Protein AF-U9VXR3-F1 (afdb_monomer)

Radius of gyration: 15.43 Å; Cα contacts (8 Å, |Δi|>4): 184; chains: 1; bounding box: 30×32×48 Å

Secondary structure (DSSP, 8-state):
-PPPHHHHHHHHHHHHHHT-SEEE-TTS--SS--THHHH-TT--EEESEEEPB-TTSSB-EE--EETTEEP-EE-EEE-------GGGGG-TT--EEE---

Sequence (101 aa):
MAMTKDELLALLEQAAAEGWTELDLSGQGLTELPEEIGKLTQLERLMLGKGKKDEYGNQAWDNTAVNGKWKWGPLTIGNKLTELPDWLTNLSNLRHLGIRI

pLDDT: mean 80.97, std 6.05, range [49.5, 89.81]

Nearest PDB structures (foldseek):
  7sd1-assembly2_B  TM=9.604E-01  e=7.991E-03  Homo sapiens
  7txh-assembly2_E  TM=5.713E-01  e=6.150E-03  Homo sapiens
  5a01-assembly3_C  TM=4.152E-01  e=6.357E+00  Drosophila melanogaster
  3pay-assembly1_B  TM=2.062E-01  e=5.954E+00  Bacteroides ovatus ATCC 8483

Solvent-accessible surface area (backbone atoms only — not comparable to full-atom values): 5771 Å² total; per-residue (Å²): 126,65,59,49,73,67,60,52,49,53,52,46,53,48,36,55,76,70,64,43,38,66,46,83,50,48,45,29,50,36,58,72,82,65,70,67,63,42,68,40,47,68,24,28,33,42,29,36,20,44,73,37,56,42,100,83,70,44,81,25,66,37,72,55,69,57,94,88,41,74,43,77,47,75,33,64,35,34,26,56,36,83,70,81,66,76,54,62,77,62,27,82,48,52,77,41,78,37,77,42,109

Foldseek 3Di:
DAADPVNLVVVLVVCQVVLPQEDAQFQNQDQDDDCSNLVSLSHAEYAQKDFDADPVRHFDWQQDQDPNDGDTDGHMGHHNYPDDDPSVVSSPNHNYYHHDD

Mean predicted aligned error: 7.38 Å

Structure (mmCIF, N/CA/C/O backbone):
data_AF-U9VXR3-F1
#
_entry.id   A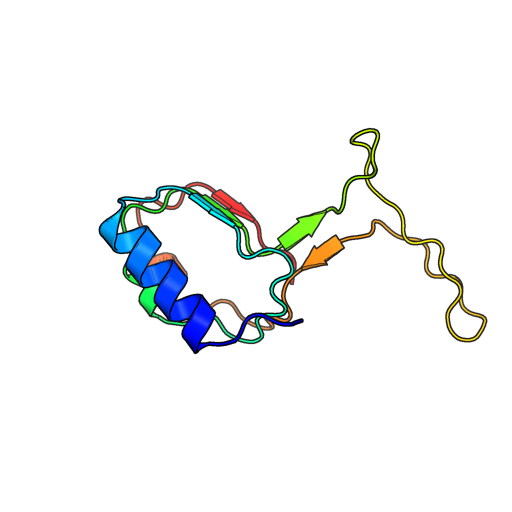F-U9VXR3-F1
#
loop_
_atom_site.group_PDB
_atom_site.id
_atom_site.type_symbol
_atom_site.label_atom_id
_atom_site.label_alt_id
_atom_site.label_comp_id
_atom_site.label_asym_id
_atom_site.label_entity_id
_atom_site.label_seq_id
_atom_site.pdbx_PDB_ins_code
_atom_site.Cartn_x
_atom_site.Cartn_y
_atom_site.Cartn_z
_atom_site.occupancy
_atom_site.B_iso_or_equiv
_atom_site.auth_seq_id
_atom_site.auth_comp_id
_atom_site.auth_asym_id
_atom_site.auth_atom_id
_atom_site.pdbx_PDB_model_num
ATOM 1 N N . MET A 1 1 ? 16.022 0.815 -4.161 1.00 49.50 1 MET A N 1
ATOM 2 C CA . MET A 1 1 ? 16.098 -0.440 -3.386 1.00 49.50 1 MET A CA 1
ATOM 3 C C . MET A 1 1 ? 14.668 -0.851 -3.095 1.00 49.50 1 MET A C 1
ATOM 5 O O . MET A 1 1 ? 13.864 0.043 -2.871 1.00 49.50 1 MET A O 1
ATOM 9 N N . ALA A 1 2 ? 14.324 -2.130 -3.240 1.00 65.12 2 ALA A N 1
ATOM 10 C CA . ALA A 1 2 ? 12.997 -2.604 -2.847 1.00 65.12 2 ALA A CA 1
ATOM 11 C C . ALA A 1 2 ? 12.946 -2.664 -1.316 1.00 65.12 2 ALA A C 1
ATOM 13 O O . ALA A 1 2 ? 13.945 -3.047 -0.708 1.00 65.12 2 ALA A O 1
ATOM 14 N N . MET A 1 3 ? 11.825 -2.261 -0.727 1.00 77.38 3 MET A N 1
ATOM 15 C CA . MET A 1 3 ? 11.595 -2.387 0.709 1.00 77.38 3 MET A CA 1
ATOM 16 C C . MET A 1 3 ? 11.557 -3.872 1.062 1.00 77.38 3 MET A C 1
ATOM 18 O O . MET A 1 3 ? 10.918 -4.666 0.365 1.00 77.38 3 MET A O 1
ATOM 22 N N . THR A 1 4 ? 12.267 -4.256 2.115 1.00 83.62 4 THR A N 1
ATOM 23 C CA . THR A 1 4 ? 12.238 -5.636 2.606 1.00 83.62 4 THR A CA 1
ATOM 24 C C . THR A 1 4 ? 10.967 -5.908 3.412 1.00 83.62 4 THR A C 1
ATOM 26 O O . THR A 1 4 ? 10.293 -4.987 3.878 1.00 83.62 4 THR A O 1
ATOM 29 N N . LYS A 1 5 ? 10.622 -7.190 3.582 1.00 81.19 5 LYS A N 1
ATOM 30 C CA . LYS A 1 5 ? 9.456 -7.606 4.376 1.00 81.19 5 LYS A CA 1
ATOM 31 C C . LYS A 1 5 ? 9.568 -7.145 5.832 1.00 81.19 5 LYS A C 1
ATOM 33 O O . LYS A 1 5 ? 8.579 -6.680 6.384 1.00 81.19 5 LYS A O 1
ATOM 38 N N . ASP A 1 6 ? 10.763 -7.218 6.413 1.00 83.81 6 ASP A N 1
ATOM 39 C CA . ASP A 1 6 ? 11.041 -6.747 7.773 1.00 83.81 6 ASP A CA 1
ATOM 40 C C . ASP A 1 6 ? 10.872 -5.231 7.917 1.00 83.81 6 ASP A C 1
ATOM 42 O O . ASP A 1 6 ? 10.241 -4.770 8.864 1.00 83.81 6 ASP A O 1
ATOM 46 N N . GLU A 1 7 ? 11.369 -4.440 6.960 1.00 87.19 7 GLU A N 1
ATOM 47 C CA . GLU A 1 7 ? 11.151 -2.987 6.972 1.00 87.19 7 GLU A CA 1
ATOM 48 C C . GLU A 1 7 ? 9.667 -2.643 6.853 1.00 87.19 7 GLU A C 1
ATOM 50 O O . GLU A 1 7 ? 9.185 -1.726 7.518 1.00 87.19 7 GLU A O 1
ATOM 55 N N . LEU A 1 8 ? 8.938 -3.368 5.998 1.00 85.44 8 LEU A N 1
ATOM 56 C CA . LEU A 1 8 ? 7.500 -3.192 5.863 1.00 85.44 8 LEU A CA 1
ATOM 57 C C . LEU A 1 8 ? 6.798 -3.510 7.183 1.00 85.44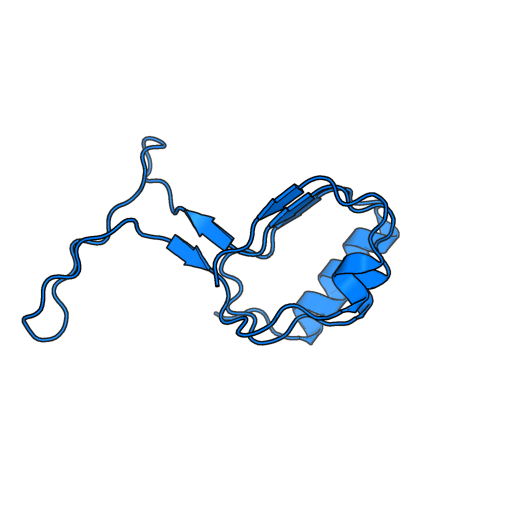 8 LEU A C 1
ATOM 59 O O . LEU A 1 8 ? 5.981 -2.717 7.630 1.00 85.44 8 LEU A O 1
ATOM 63 N N . LEU A 1 9 ? 7.143 -4.624 7.826 1.00 86.25 9 LEU A N 1
ATOM 64 C CA . LEU A 1 9 ? 6.570 -5.020 9.106 1.00 86.25 9 LEU A CA 1
ATOM 65 C C . LEU A 1 9 ? 6.798 -3.954 10.185 1.00 86.25 9 LEU A C 1
ATOM 67 O O . LEU A 1 9 ? 5.843 -3.537 10.833 1.00 86.25 9 LEU A O 1
ATOM 71 N N . ALA A 1 10 ? 8.027 -3.446 10.303 1.00 88.75 10 ALA A N 1
ATOM 72 C CA . ALA A 1 10 ? 8.367 -2.393 11.255 1.00 88.75 10 ALA A CA 1
ATOM 73 C C . ALA A 1 10 ? 7.573 -1.099 10.998 1.00 88.75 10 ALA A C 1
ATOM 75 O O . ALA A 1 10 ? 7.085 -0.469 11.937 1.00 88.75 10 ALA A O 1
ATOM 76 N N . LEU A 1 11 ? 7.384 -0.721 9.727 1.00 88.31 11 LEU A N 1
ATOM 77 C CA . LEU A 1 11 ? 6.547 0.423 9.359 1.00 88.31 11 LEU A CA 1
ATOM 78 C C . LEU A 1 11 ? 5.084 0.206 9.776 1.00 88.31 11 LEU A C 1
ATOM 80 O O . LEU A 1 11 ? 4.427 1.141 10.222 1.00 88.31 11 LEU A O 1
ATOM 84 N N . LEU A 1 12 ? 4.566 -1.017 9.640 1.00 87.25 12 LEU A N 1
ATOM 85 C CA . LEU A 1 12 ? 3.196 -1.354 10.030 1.00 87.25 12 LEU A CA 1
ATOM 86 C C . LEU A 1 12 ? 3.011 -1.361 11.541 1.00 87.25 12 LEU A C 1
ATOM 88 O O . LEU A 1 12 ? 1.994 -0.870 12.021 1.00 87.25 12 LEU A O 1
ATOM 92 N N . GLU A 1 13 ? 3.986 -1.869 12.291 1.00 87.94 13 GLU A N 1
ATOM 93 C CA . GLU A 1 13 ? 3.983 -1.776 13.751 1.00 87.94 13 GLU A CA 1
ATOM 94 C C . GLU A 1 13 ? 4.003 -0.318 14.207 1.00 87.94 13 GLU A C 1
ATOM 96 O O . GLU A 1 13 ? 3.236 0.062 15.091 1.00 87.94 13 GLU A O 1
ATOM 101 N N . GLN A 1 14 ? 4.815 0.520 13.561 1.00 89.00 14 GLN A N 1
ATOM 102 C CA . GLN A 1 14 ? 4.842 1.951 13.833 1.00 89.00 14 GLN A CA 1
ATOM 103 C C . GLN A 1 14 ? 3.501 2.614 13.488 1.00 89.00 14 GLN A C 1
ATOM 105 O O . GLN A 1 14 ? 2.944 3.333 14.312 1.00 89.00 14 GLN A O 1
ATOM 110 N N . ALA A 1 15 ? 2.929 2.316 12.320 1.00 88.44 15 ALA A N 1
ATOM 111 C CA . ALA A 1 15 ? 1.622 2.820 11.906 1.00 88.44 15 ALA A CA 1
ATOM 112 C C . ALA A 1 15 ? 0.498 2.386 12.863 1.00 88.44 15 ALA A C 1
ATOM 114 O O . ALA A 1 15 ? -0.410 3.168 13.155 1.00 88.44 15 ALA A O 1
ATOM 115 N N . ALA A 1 16 ? 0.566 1.156 13.381 1.00 86.12 16 ALA A N 1
ATOM 116 C CA . ALA A 1 16 ? -0.358 0.649 14.388 1.00 86.12 16 ALA A CA 1
ATOM 117 C C . ALA A 1 16 ? -0.204 1.412 15.708 1.00 86.12 16 ALA A C 1
ATOM 119 O O . ALA A 1 16 ? -1.198 1.892 16.251 1.00 86.12 16 ALA A O 1
ATOM 120 N N . ALA A 1 17 ? 1.034 1.553 16.191 1.00 87.56 17 ALA A N 1
ATOM 121 C CA . ALA A 1 17 ? 1.358 2.2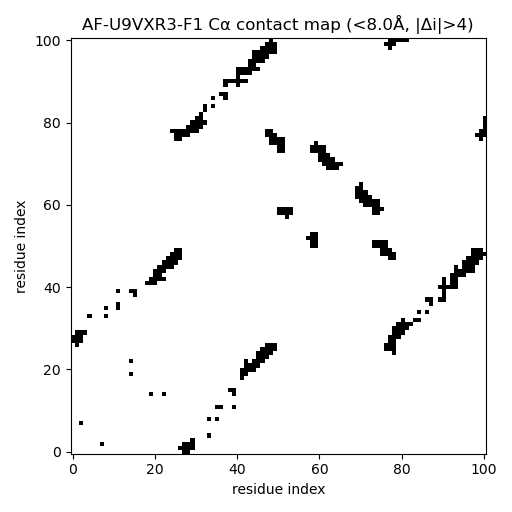11 17.452 1.00 87.56 17 ALA A CA 1
ATOM 122 C C . ALA A 1 17 ? 1.015 3.707 17.443 1.00 87.56 17 ALA A C 1
ATOM 124 O O . ALA A 1 17 ? 0.545 4.242 18.444 1.00 87.56 17 ALA A O 1
ATOM 125 N N . GLU A 1 18 ? 1.228 4.378 16.312 1.00 88.38 18 GLU A N 1
ATOM 126 C CA . GLU A 1 18 ? 0.993 5.813 16.156 1.00 88.38 18 GLU A CA 1
ATOM 127 C C . GLU A 1 18 ? -0.428 6.168 15.704 1.00 88.38 18 GLU A C 1
ATOM 129 O O . GLU A 1 18 ? -0.771 7.348 15.644 1.00 88.38 18 GLU A O 1
ATOM 134 N N . GLY A 1 19 ? -1.283 5.192 15.391 1.00 86.75 19 GLY A N 1
ATOM 135 C CA . GLY A 1 19 ? -2.652 5.520 14.992 1.00 86.75 19 GLY A CA 1
ATOM 136 C C . GLY A 1 19 ? -2.787 5.969 13.531 1.00 86.75 19 GLY A C 1
ATOM 137 O O . GLY A 1 19 ? -3.721 6.704 13.217 1.00 86.75 19 GLY A O 1
ATOM 138 N N . TRP A 1 20 ? -1.857 5.610 12.638 1.00 89.81 20 TRP A N 1
ATOM 139 C CA . TRP A 1 20 ? -1.839 6.154 11.276 1.00 89.81 20 TRP A CA 1
ATOM 140 C C . TRP A 1 20 ? -3.105 5.783 10.500 1.00 89.81 20 TRP A C 1
ATOM 142 O O . TRP A 1 20 ? -3.479 4.615 10.391 1.00 89.81 20 TRP A O 1
ATOM 152 N N . THR A 1 21 ? -3.734 6.796 9.910 1.00 89.56 21 THR A N 1
ATOM 153 C CA . THR A 1 21 ? -4.908 6.649 9.039 1.00 89.56 21 THR A CA 1
ATOM 154 C C . THR A 1 21 ? -4.526 6.592 7.560 1.00 89.56 21 THR A C 1
ATOM 156 O O . THR A 1 21 ? -5.352 6.231 6.721 1.00 89.56 21 THR A O 1
ATOM 159 N N . GLU A 1 22 ? -3.276 6.915 7.224 1.00 89.00 22 GLU A N 1
ATOM 160 C CA . GLU A 1 22 ? -2.743 6.900 5.865 1.00 89.00 22 GLU A CA 1
ATOM 161 C C . GLU A 1 22 ? -1.450 6.099 5.796 1.00 89.00 22 GLU A C 1
ATOM 163 O O . GLU A 1 22 ? -0.536 6.321 6.587 1.00 89.00 22 GLU A O 1
ATOM 168 N N . LEU A 1 23 ? -1.348 5.215 4.806 1.00 87.75 23 LEU A N 1
ATOM 169 C CA . LEU A 1 23 ? -0.133 4.462 4.530 1.00 87.75 23 LEU A CA 1
ATOM 170 C C . LEU A 1 23 ? 0.227 4.560 3.045 1.00 87.75 23 LEU A C 1
ATOM 172 O O . LEU A 1 23 ? -0.537 4.119 2.183 1.00 87.75 23 LEU A O 1
ATOM 176 N N . ASP A 1 24 ? 1.399 5.129 2.749 1.00 87.44 24 ASP A N 1
ATOM 177 C CA . ASP A 1 24 ? 1.978 5.166 1.401 1.00 87.44 24 ASP A CA 1
ATOM 178 C C . ASP A 1 24 ? 3.097 4.124 1.279 1.00 87.44 24 ASP A C 1
ATOM 180 O O . ASP A 1 24 ? 4.185 4.283 1.826 1.00 87.44 24 ASP A O 1
ATOM 184 N N . LEU A 1 25 ? 2.818 3.059 0.533 1.00 84.38 25 LEU A N 1
ATOM 185 C CA . LEU A 1 25 ? 3.756 2.007 0.143 1.00 84.38 25 LEU A CA 1
ATOM 186 C C . LEU A 1 25 ? 4.036 2.032 -1.367 1.00 84.38 25 LEU A C 1
ATOM 188 O O . LEU A 1 25 ? 4.475 1.033 -1.939 1.00 84.38 25 LEU A O 1
ATOM 192 N N . SER A 1 26 ? 3.748 3.133 -2.059 1.00 85.44 26 SER A N 1
ATOM 193 C CA . SER A 1 26 ? 3.945 3.226 -3.504 1.00 85.44 26 SER A CA 1
ATOM 194 C C . SER A 1 26 ? 5.427 3.155 -3.883 1.00 85.44 26 SER A C 1
ATOM 196 O O . SER A 1 26 ? 6.264 3.894 -3.373 1.00 85.44 26 SER A O 1
ATOM 198 N N . GLY A 1 27 ? 5.764 2.270 -4.827 1.00 79.25 27 GLY A N 1
ATOM 199 C CA . GLY A 1 27 ? 7.136 2.167 -5.340 1.00 79.25 27 GLY A CA 1
ATOM 200 C C . GLY A 1 27 ? 8.116 1.419 -4.460 1.00 79.25 27 GLY A C 1
ATOM 201 O O . GLY A 1 27 ? 9.306 1.401 -4.770 1.00 79.25 27 GLY A O 1
ATOM 202 N N . GLN A 1 28 ? 7.619 0.767 -3.415 1.00 82.44 28 GLN A N 1
ATOM 203 C CA . GLN A 1 28 ? 8.426 -0.040 -2.511 1.00 82.44 28 GLN A CA 1
ATOM 204 C C . GLN A 1 28 ? 8.840 -1.381 -3.138 1.00 82.44 28 GLN A C 1
ATOM 206 O O . GLN A 1 28 ? 9.640 -2.116 -2.568 1.00 82.44 28 GLN A O 1
ATOM 211 N N . GLY A 1 29 ? 8.360 -1.690 -4.349 1.00 77.75 29 GLY A N 1
ATOM 212 C CA . GLY A 1 29 ? 8.717 -2.908 -5.073 1.00 77.75 29 GLY A CA 1
ATOM 213 C C . GLY A 1 29 ? 8.152 -4.171 -4.427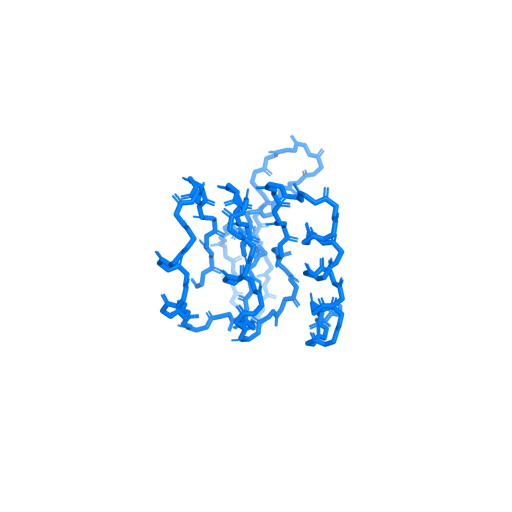 1.00 77.75 29 GLY A C 1
ATOM 214 O O . GLY A 1 29 ? 8.673 -5.253 -4.685 1.00 77.75 29 GLY A O 1
ATOM 215 N N . LEU A 1 30 ? 7.104 -4.022 -3.610 1.00 80.38 30 LEU A N 1
ATOM 216 C CA . LEU A 1 30 ? 6.484 -5.108 -2.858 1.00 80.38 30 LEU A CA 1
ATOM 217 C C . LEU A 1 30 ? 5.903 -6.149 -3.811 1.00 80.38 30 LEU A C 1
ATOM 219 O O . LEU A 1 30 ? 5.161 -5.802 -4.728 1.00 80.38 30 LEU A O 1
ATOM 223 N N . THR A 1 31 ? 6.250 -7.414 -3.603 1.00 81.56 31 THR A N 1
ATOM 224 C CA . THR A 1 31 ? 5.675 -8.559 -4.327 1.00 81.56 31 THR A CA 1
ATOM 225 C C . THR A 1 31 ? 4.472 -9.155 -3.611 1.00 81.56 31 THR A C 1
ATOM 227 O O . THR A 1 31 ? 3.567 -9.647 -4.272 1.00 81.56 31 THR A O 1
ATOM 230 N N . GLU A 1 32 ? 4.434 -9.050 -2.283 1.00 80.88 32 GLU A N 1
ATOM 231 C CA . GLU A 1 32 ? 3.331 -9.499 -1.433 1.00 80.88 32 GLU A CA 1
ATOM 232 C C . GLU A 1 32 ? 3.025 -8.449 -0.357 1.00 80.88 32 GLU A C 1
ATOM 234 O O . GLU A 1 32 ? 3.895 -7.650 0.006 1.00 80.88 32 GLU A O 1
ATOM 239 N N . LEU A 1 33 ? 1.789 -8.450 0.147 1.00 81.12 33 LEU A N 1
ATOM 240 C CA . LEU A 1 33 ? 1.386 -7.646 1.299 1.00 81.12 33 LEU A CA 1
ATOM 241 C C . LEU A 1 33 ? 1.195 -8.557 2.520 1.00 81.12 33 LEU A C 1
ATOM 243 O O . LEU A 1 33 ? 0.432 -9.521 2.429 1.00 81.12 33 LEU A O 1
AT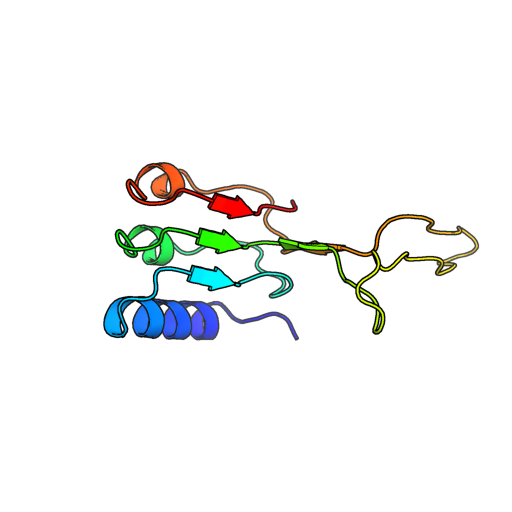OM 247 N N . PRO A 1 34 ? 1.844 -8.264 3.658 1.00 81.50 34 PRO A N 1
ATOM 248 C CA . PRO A 1 34 ? 1.681 -9.035 4.880 1.00 81.50 34 PRO A CA 1
ATOM 249 C C . PRO A 1 34 ? 0.300 -8.800 5.500 1.00 81.50 34 PRO A C 1
ATOM 251 O O . PRO A 1 34 ? -0.275 -7.714 5.390 1.00 81.50 34 PRO A O 1
ATOM 254 N N . GLU A 1 35 ? -0.213 -9.815 6.193 1.00 81.25 35 GLU A N 1
ATOM 255 C CA . GLU A 1 35 ? -1.501 -9.761 6.896 1.00 81.25 35 GLU A CA 1
ATOM 256 C C . GLU A 1 35 ? -1.547 -8.716 8.018 1.00 81.25 35 GLU A C 1
ATOM 258 O O . GLU A 1 35 ? -2.629 -8.271 8.400 1.00 81.25 35 GLU A O 1
ATOM 263 N N . GLU A 1 36 ? -0.392 -8.252 8.505 1.00 82.75 36 GLU A N 1
ATOM 264 C CA . GLU A 1 36 ? -0.296 -7.147 9.458 1.00 82.75 36 GLU A CA 1
ATOM 265 C C . GLU A 1 36 ? -0.969 -5.862 8.980 1.00 82.75 36 GLU A C 1
ATOM 267 O O . GLU A 1 36 ? -1.523 -5.139 9.805 1.00 82.75 36 GLU A O 1
ATOM 272 N N . ILE A 1 37 ? -0.999 -5.588 7.672 1.00 82.12 37 ILE A N 1
ATOM 273 C CA . ILE A 1 37 ? -1.722 -4.419 7.151 1.00 82.12 37 ILE A CA 1
ATOM 274 C C . ILE A 1 37 ? -3.216 -4.542 7.474 1.00 82.12 37 ILE A C 1
ATOM 276 O O . ILE A 1 37 ? -3.845 -3.555 7.839 1.00 82.12 37 ILE A O 1
ATOM 280 N N . GLY A 1 38 ? -3.775 -5.755 7.416 1.00 75.19 38 GLY A N 1
ATOM 281 C CA . GLY A 1 38 ? -5.165 -6.037 7.780 1.00 75.19 38 GLY A CA 1
ATOM 282 C C . GLY A 1 38 ? -5.478 -5.807 9.261 1.00 75.19 38 GLY A C 1
ATOM 283 O O . GLY A 1 38 ? -6.644 -5.645 9.617 1.00 75.19 38 GLY A O 1
ATOM 284 N N . LYS A 1 39 ? -4.455 -5.745 10.128 1.00 80.88 39 LYS A N 1
ATOM 285 C CA . LYS A 1 39 ? -4.604 -5.410 11.556 1.00 80.88 39 LYS A CA 1
ATOM 286 C C . LYS A 1 39 ? -4.781 -3.902 11.778 1.00 80.88 39 LYS A C 1
ATOM 288 O O . LYS A 1 39 ? -5.303 -3.502 12.819 1.00 80.88 39 LYS A O 1
ATOM 293 N N . LEU A 1 40 ? -4.416 -3.063 10.802 1.00 83.56 40 LEU A N 1
ATOM 294 C CA . LEU A 1 40 ? -4.568 -1.605 10.848 1.00 83.56 40 LEU A CA 1
ATOM 295 C C . LEU A 1 40 ? -6.021 -1.188 10.589 1.00 83.56 40 LEU A C 1
ATOM 297 O O . LEU A 1 40 ? -6.336 -0.510 9.618 1.00 83.56 40 LEU A O 1
ATOM 301 N N . THR A 1 41 ? -6.933 -1.569 11.479 1.00 80.00 41 THR A N 1
ATOM 302 C CA . THR A 1 41 ? -8.372 -1.275 11.338 1.00 80.00 41 THR A CA 1
ATOM 303 C C . THR A 1 41 ? -8.699 0.219 11.310 1.00 80.00 41 THR A C 1
ATOM 305 O O . THR A 1 41 ? -9.766 0.591 10.834 1.00 80.00 41 THR A O 1
ATOM 308 N N . GLN A 1 42 ? -7.796 1.077 11.788 1.00 85.56 42 GLN A N 1
ATOM 309 C CA . GLN A 1 42 ? -7.906 2.539 11.743 1.00 85.56 42 GLN A CA 1
ATOM 310 C C . GLN A 1 42 ? -7.492 3.154 10.396 1.00 85.56 42 GLN A C 1
ATOM 312 O O . GLN A 1 42 ? -7.670 4.353 10.193 1.00 85.56 42 GLN A O 1
ATOM 317 N N . LEU A 1 43 ? -6.915 2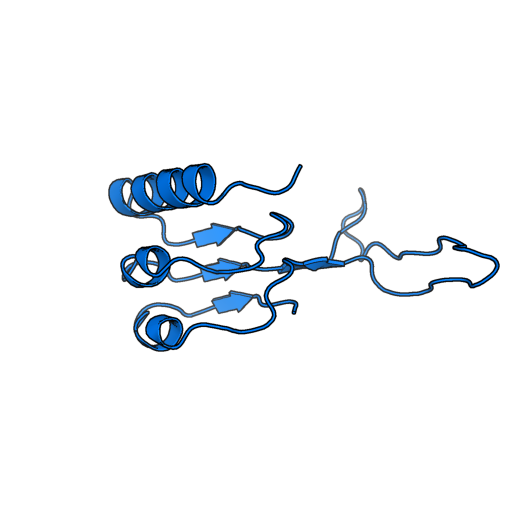.360 9.486 1.00 87.94 43 LEU A N 1
ATOM 318 C CA . LEU A 1 43 ? -6.414 2.869 8.220 1.00 87.94 43 LEU A CA 1
ATOM 319 C C . LEU A 1 43 ? -7.576 3.283 7.316 1.00 87.94 43 LEU A C 1
ATOM 321 O O . LEU A 1 43 ? -8.449 2.482 6.987 1.00 87.94 43 LEU A O 1
ATOM 325 N N . GLU A 1 44 ? -7.556 4.531 6.866 1.00 89.81 44 GLU A N 1
ATOM 326 C CA . GLU A 1 44 ? -8.546 5.079 5.946 1.00 89.81 44 GLU A CA 1
ATOM 327 C C . GLU A 1 44 ? -8.034 5.134 4.507 1.00 89.81 44 GLU A C 1
ATOM 329 O O . GLU A 1 44 ? -8.829 5.058 3.564 1.00 89.81 44 GLU A O 1
ATOM 334 N N . ARG A 1 45 ? -6.719 5.301 4.317 1.00 88.81 45 ARG A N 1
ATOM 335 C CA . ARG A 1 45 ? -6.099 5.465 2.998 1.00 88.81 45 ARG A CA 1
ATOM 336 C C . ARG A 1 45 ? -4.872 4.574 2.853 1.00 88.81 45 ARG A C 1
ATOM 338 O O . ARG A 1 45 ? -3.902 4.733 3.586 1.00 88.81 45 ARG A O 1
ATOM 345 N N . LEU A 1 46 ? -4.894 3.679 1.868 1.00 87.50 46 LEU A N 1
ATOM 346 C CA . LEU A 1 46 ? -3.772 2.807 1.521 1.00 87.50 46 LEU A CA 1
ATOM 347 C C . LEU A 1 46 ? -3.340 3.074 0.078 1.00 87.50 46 LEU A C 1
ATOM 349 O O . LEU A 1 46 ? -4.108 2.849 -0.858 1.00 87.50 46 LEU A O 1
ATOM 353 N N . MET A 1 47 ? -2.107 3.537 -0.112 1.00 87.38 47 MET A N 1
ATOM 354 C CA . MET A 1 47 ? -1.515 3.768 -1.430 1.00 87.38 47 MET A CA 1
ATOM 355 C C . MET A 1 47 ? -0.438 2.722 -1.709 1.00 87.38 47 MET A C 1
ATOM 357 O O . MET A 1 47 ? 0.613 2.705 -1.086 1.00 87.38 47 MET A O 1
ATOM 361 N N . LEU A 1 48 ? -0.692 1.851 -2.679 1.00 82.94 48 LEU A N 1
ATOM 362 C CA . LEU A 1 48 ? 0.217 0.799 -3.145 1.00 82.94 48 LEU A CA 1
ATOM 363 C C . LEU A 1 48 ? 0.859 1.150 -4.495 1.00 82.94 48 LEU A C 1
ATOM 365 O O . LEU A 1 48 ? 1.772 0.472 -4.961 1.00 82.94 48 LEU A O 1
ATOM 369 N N . GLY A 1 49 ? 0.410 2.224 -5.138 1.00 83.75 49 GLY A N 1
ATOM 370 C CA . GLY A 1 49 ? 1.057 2.771 -6.319 1.00 83.75 49 GLY A CA 1
ATOM 371 C C . GLY A 1 49 ? 0.563 4.175 -6.637 1.00 83.75 49 GLY A C 1
ATOM 372 O O . GLY A 1 49 ? -0.575 4.530 -6.337 1.00 83.75 49 GLY A O 1
ATOM 373 N N . LYS A 1 50 ? 1.429 4.985 -7.248 1.00 79.88 50 LYS A N 1
ATOM 374 C CA . LYS A 1 50 ? 1.119 6.355 -7.661 1.00 79.88 50 LYS A CA 1
ATOM 375 C C . LYS A 1 50 ? 1.719 6.700 -9.013 1.00 79.88 50 LYS A C 1
ATOM 377 O O . LYS A 1 50 ? 2.752 6.175 -9.428 1.00 79.88 50 LYS A O 1
ATOM 382 N N . GLY A 1 51 ? 1.072 7.627 -9.710 1.00 78.50 51 GLY A N 1
ATOM 383 C CA . GLY A 1 51 ? 1.691 8.287 -10.853 1.00 78.50 51 GLY A CA 1
ATOM 384 C C . GLY A 1 51 ? 2.900 9.086 -10.381 1.00 78.50 51 GLY A C 1
ATOM 385 O O . GLY A 1 51 ? 2.801 9.829 -9.403 1.00 78.50 51 GLY A O 1
ATOM 386 N N . LYS A 1 52 ? 4.041 8.944 -11.059 1.00 79.00 52 LYS A N 1
ATOM 387 C CA . LYS A 1 52 ? 5.155 9.857 -10.830 1.00 79.00 52 LYS A CA 1
ATOM 388 C C . LYS A 1 52 ? 4.735 11.217 -11.383 1.00 79.00 52 LYS A C 1
ATOM 390 O O . LYS A 1 52 ? 4.216 11.301 -12.497 1.00 79.00 52 LYS A O 1
ATOM 395 N N . LYS A 1 53 ? 4.931 12.263 -10.590 1.00 82.25 53 LYS A N 1
ATOM 396 C CA . LYS A 1 53 ? 4.787 13.645 -11.042 1.00 82.25 53 LYS A CA 1
ATOM 397 C C . LYS A 1 53 ? 6.169 14.229 -11.317 1.00 82.25 53 LYS A C 1
ATOM 399 O O . LYS A 1 53 ? 7.145 13.784 -10.709 1.00 82.25 53 LYS A O 1
ATOM 404 N N . ASP A 1 54 ? 6.259 15.139 -12.276 1.00 78.00 54 ASP A N 1
ATOM 405 C CA . ASP A 1 54 ? 7.478 15.910 -12.518 1.00 78.00 54 ASP A CA 1
ATOM 406 C C . ASP A 1 54 ? 7.665 17.001 -11.443 1.00 78.00 54 ASP A C 1
ATOM 408 O O . ASP A 1 54 ? 6.841 17.153 -10.537 1.00 78.00 54 ASP A O 1
ATOM 412 N N . GLU A 1 55 ? 8.766 17.752 -11.525 1.00 79.81 55 GLU A N 1
ATOM 413 C CA . GLU A 1 55 ? 9.061 18.870 -10.610 1.00 79.81 55 GLU A CA 1
ATOM 414 C C . GLU A 1 55 ? 8.007 19.996 -10.666 1.00 79.81 55 GLU A C 1
ATOM 416 O O . GLU A 1 55 ? 7.909 20.800 -9.741 1.00 79.81 55 GLU A O 1
ATOM 421 N N . TYR A 1 56 ? 7.188 20.016 -11.720 1.00 79.94 56 TYR A N 1
ATOM 422 C CA . TYR A 1 56 ? 6.122 20.985 -11.966 1.00 79.94 56 TYR A CA 1
ATOM 423 C C . TYR A 1 56 ? 4.734 20.450 -11.568 1.00 79.94 56 TYR A C 1
ATOM 425 O O . TYR A 1 56 ? 3.728 21.129 -11.769 1.00 79.94 56 TYR A O 1
ATOM 433 N N . GLY A 1 57 ? 4.652 19.245 -10.989 1.00 78.56 57 GLY A N 1
ATOM 434 C CA . GLY A 1 57 ? 3.401 18.619 -10.562 1.00 78.56 57 GLY A CA 1
ATOM 435 C C . GLY A 1 57 ? 2.567 18.000 -11.690 1.00 78.56 57 GLY A C 1
ATOM 436 O O . GLY A 1 57 ? 1.482 17.475 -11.416 1.00 78.56 57 GLY A O 1
ATOM 437 N N . ASN A 1 58 ? 3.062 18.004 -12.928 1.00 81.31 58 ASN A N 1
ATOM 438 C CA . ASN A 1 58 ? 2.412 17.346 -14.054 1.00 81.31 58 ASN A CA 1
ATOM 439 C C . ASN A 1 58 ? 2.685 15.841 -14.029 1.00 81.31 58 ASN A C 1
ATOM 441 O O . ASN A 1 58 ? 3.631 15.361 -13.404 1.00 81.31 58 ASN A O 1
ATOM 445 N N . GLN A 1 59 ? 1.854 15.074 -14.733 1.00 81.06 59 GLN A N 1
ATOM 446 C CA . GLN A 1 59 ? 2.074 13.644 -14.932 1.00 81.06 59 GLN A CA 1
ATOM 447 C C . GLN A 1 59 ? 3.423 13.430 -15.632 1.00 81.06 59 GLN A C 1
ATOM 449 O O . GLN A 1 59 ? 3.589 13.816 -16.788 1.00 81.06 59 GLN A O 1
ATOM 454 N N . ALA A 1 60 ? 4.373 12.779 -14.957 1.00 83.38 60 ALA A N 1
ATOM 455 C CA . ALA A 1 60 ? 5.629 12.421 -15.593 1.00 83.38 60 ALA A CA 1
ATOM 456 C C . ALA A 1 60 ? 5.353 11.389 -16.691 1.00 83.38 60 ALA A C 1
ATOM 458 O O . ALA A 1 60 ? 4.573 10.453 -16.494 1.00 83.38 60 ALA A O 1
ATOM 459 N N . TRP A 1 61 ? 6.008 11.554 -17.834 1.00 80.25 61 TRP A N 1
ATOM 460 C CA . TRP A 1 61 ? 5.915 10.640 -18.964 1.00 80.25 61 TRP A CA 1
ATOM 461 C C . TRP A 1 61 ? 7.243 9.914 -19.133 1.00 80.25 61 TRP A C 1
ATOM 463 O O . TRP A 1 61 ? 8.305 10.532 -19.090 1.00 80.25 61 TRP A O 1
ATOM 473 N N . ASP A 1 62 ? 7.186 8.602 -19.310 1.00 78.00 62 ASP A N 1
ATOM 474 C CA . ASP A 1 62 ? 8.329 7.826 -19.759 1.00 78.00 62 ASP A CA 1
ATOM 475 C C . ASP A 1 62 ? 8.409 7.956 -21.281 1.00 78.00 62 ASP A C 1
ATOM 477 O O . ASP A 1 62 ? 7.467 7.589 -21.988 1.00 78.00 62 ASP A O 1
ATOM 481 N N . ASN A 1 63 ? 9.504 8.537 -21.765 1.00 78.44 63 ASN A N 1
ATOM 482 C CA . ASN A 1 63 ? 9.850 8.647 -23.180 1.00 78.44 63 ASN A CA 1
ATOM 483 C C . ASN A 1 63 ? 11.170 7.918 -23.495 1.00 78.44 63 ASN A C 1
ATOM 485 O O . ASN A 1 63 ? 11.832 8.226 -24.490 1.00 78.44 63 ASN A O 1
ATOM 489 N N . THR A 1 64 ? 11.576 6.968 -22.646 1.00 74.25 64 THR A N 1
ATOM 490 C CA . THR A 1 64 ? 12.842 6.253 -22.808 1.00 74.25 64 THR A CA 1
ATOM 491 C C . THR A 1 64 ? 12.773 5.242 -23.953 1.00 74.25 64 THR A C 1
ATOM 493 O O . THR A 1 64 ? 11.800 4.502 -24.136 1.00 74.25 64 THR A O 1
ATOM 496 N N . ALA A 1 65 ? 13.839 5.203 -24.753 1.00 79.44 65 ALA A N 1
ATOM 497 C CA . ALA A 1 65 ? 14.037 4.175 -25.762 1.00 79.44 65 ALA A CA 1
ATOM 498 C C . ALA A 1 65 ? 14.779 2.989 -25.131 1.00 79.44 65 ALA A C 1
ATOM 500 O O . ALA A 1 65 ? 15.932 3.120 -24.723 1.00 79.44 65 ALA A O 1
ATOM 501 N N . VAL A 1 66 ? 14.135 1.822 -25.075 1.00 74.69 66 VAL A N 1
ATOM 502 C CA . VAL A 1 66 ? 14.753 0.573 -24.605 1.00 74.69 66 VAL A CA 1
ATOM 503 C C . VAL A 1 66 ? 14.808 -0.400 -25.779 1.00 74.69 66 VAL A C 1
ATOM 505 O O . VAL A 1 66 ? 13.777 -0.743 -26.356 1.00 74.69 66 VAL A O 1
ATOM 508 N N . ASN A 1 67 ? 16.013 -0.834 -26.163 1.00 80.69 67 ASN A N 1
ATOM 509 C CA . ASN A 1 67 ? 16.256 -1.746 -27.294 1.00 80.69 67 ASN A CA 1
ATOM 510 C C . ASN A 1 67 ? 15.599 -1.299 -28.617 1.00 80.69 67 ASN A C 1
ATOM 512 O O . ASN A 1 67 ? 14.995 -2.102 -29.326 1.00 80.69 67 ASN A O 1
ATOM 516 N N . GLY A 1 68 ? 15.667 -0.001 -28.933 1.00 82.06 68 GLY A N 1
ATOM 517 C CA . GLY A 1 68 ? 15.093 0.556 -30.165 1.00 82.06 68 GLY A CA 1
ATOM 518 C C . GLY A 1 68 ? 13.562 0.649 -30.179 1.00 82.06 68 GLY A C 1
ATOM 519 O O . GLY A 1 68 ? 12.989 1.065 -31.182 1.00 82.06 68 GLY A O 1
ATOM 520 N N . LYS A 1 69 ? 12.888 0.300 -29.075 1.00 79.81 69 LYS A N 1
ATOM 521 C CA . LYS A 1 69 ? 11.458 0.543 -28.881 1.00 79.81 69 LYS A CA 1
ATOM 522 C C . LYS A 1 69 ? 11.269 1.745 -27.970 1.00 79.81 69 LYS A C 1
ATOM 524 O O . LYS A 1 69 ? 11.777 1.777 -26.850 1.00 79.81 69 LYS A O 1
ATOM 529 N N . TRP A 1 70 ? 10.514 2.720 -28.455 1.00 80.00 70 TRP A N 1
ATOM 530 C CA . TRP A 1 70 ? 10.075 3.849 -27.650 1.00 80.00 70 TRP A CA 1
ATOM 531 C C . TRP A 1 70 ? 8.994 3.374 -26.687 1.00 80.00 70 TRP A C 1
ATOM 533 O O . TRP A 1 70 ? 7.953 2.872 -27.117 1.00 80.00 70 TRP A O 1
ATOM 543 N N . LYS A 1 71 ? 9.237 3.525 -25.385 1.00 76.12 71 LYS A N 1
ATOM 544 C CA . LYS A 1 71 ? 8.148 3.545 -24.416 1.00 76.12 71 LYS A CA 1
ATOM 545 C C . LYS A 1 71 ? 7.599 4.962 -24.385 1.00 76.12 71 LYS A C 1
ATOM 547 O O . LYS A 1 71 ? 8.355 5.915 -24.252 1.00 76.12 71 LYS A O 1
ATOM 552 N N . TRP A 1 72 ? 6.289 5.076 -24.562 1.00 74.94 72 TRP A N 1
ATOM 553 C CA . TRP A 1 72 ? 5.557 6.324 -24.419 1.00 74.94 72 TRP A CA 1
ATOM 554 C C . TRP A 1 72 ? 4.354 6.042 -23.536 1.00 74.94 72 TRP A C 1
ATOM 556 O O . TRP A 1 72 ? 3.404 5.380 -23.951 1.00 74.94 72 TRP A O 1
ATOM 566 N N . GLY A 1 73 ? 4.420 6.485 -22.289 1.00 78.25 73 GLY A N 1
ATOM 567 C CA . GLY A 1 73 ? 3.314 6.329 -21.359 1.00 78.25 73 GLY A CA 1
ATOM 568 C C . GLY A 1 73 ? 3.556 7.060 -20.048 1.00 78.25 73 GLY A C 1
ATOM 569 O O . GLY A 1 73 ? 4.692 7.427 -19.749 1.00 78.25 73 GLY A O 1
ATOM 570 N N . PRO A 1 74 ? 2.506 7.268 -19.245 1.00 75.88 74 PRO A N 1
ATOM 571 C CA . PRO A 1 74 ? 2.651 7.877 -17.935 1.00 75.88 74 PRO A CA 1
ATOM 572 C C . PRO A 1 74 ? 3.594 7.032 -17.076 1.00 75.88 74 PRO A C 1
ATOM 574 O O . PRO A 1 74 ? 3.397 5.827 -16.900 1.00 75.88 74 PRO A O 1
ATOM 577 N N . LEU A 1 75 ? 4.618 7.681 -16.531 1.00 79.44 75 LEU A N 1
ATOM 578 C CA . LEU A 1 75 ? 5.560 7.067 -15.618 1.00 79.44 75 LEU A CA 1
ATOM 579 C C . LEU A 1 75 ? 4.834 6.829 -14.299 1.00 79.44 75 LEU A C 1
ATOM 581 O O . LEU A 1 75 ? 4.407 7.760 -13.614 1.00 79.44 75 LEU A O 1
ATOM 585 N N . THR A 1 76 ? 4.654 5.564 -13.955 1.00 75.31 76 THR A N 1
ATOM 586 C CA . THR A 1 76 ? 3.972 5.175 -12.726 1.00 75.31 76 THR A CA 1
ATOM 587 C C . THR A 1 76 ? 4.885 4.365 -11.847 1.00 75.31 76 THR A C 1
ATOM 589 O O . THR A 1 76 ? 5.606 3.489 -12.314 1.00 75.31 76 THR A O 1
ATOM 592 N N . ILE A 1 77 ? 4.823 4.671 -10.563 1.00 76.25 77 ILE A N 1
ATOM 593 C CA . ILE A 1 77 ? 5.552 4.004 -9.508 1.00 76.25 77 ILE A CA 1
ATOM 594 C C . ILE A 1 77 ? 4.536 3.103 -8.807 1.00 76.25 77 ILE A C 1
ATOM 596 O O . ILE A 1 77 ? 3.719 3.558 -8.011 1.00 76.25 77 ILE A O 1
ATOM 600 N N . GLY A 1 78 ? 4.532 1.832 -9.191 1.00 77.31 78 GLY A N 1
ATOM 601 C CA . GLY A 1 78 ? 3.710 0.788 -8.588 1.00 77.31 78 GLY A CA 1
ATOM 602 C C . GLY A 1 78 ? 4.572 -0.207 -7.823 1.00 77.31 78 GLY A C 1
ATOM 603 O O . GLY A 1 78 ? 5.797 -0.237 -7.973 1.00 77.31 78 GLY A O 1
ATOM 604 N N . ASN A 1 79 ? 3.923 -1.019 -7.000 1.00 81.75 79 ASN A N 1
ATOM 605 C CA . ASN A 1 79 ? 4.536 -2.231 -6.476 1.00 81.75 79 ASN A CA 1
ATOM 606 C C . ASN A 1 79 ? 4.517 -3.348 -7.534 1.00 81.75 79 ASN A C 1
ATOM 608 O O . ASN A 1 79 ? 4.016 -3.168 -8.639 1.00 81.75 79 ASN A O 1
ATOM 612 N N . LYS A 1 80 ? 5.095 -4.502 -7.203 1.00 81.75 80 LYS A N 1
ATOM 613 C CA . LYS A 1 80 ? 5.081 -5.713 -8.038 1.00 81.75 80 LYS A CA 1
ATOM 614 C C . LYS A 1 80 ? 3.995 -6.695 -7.587 1.00 81.75 80 LYS A C 1
ATOM 616 O O . LYS A 1 80 ? 4.127 -7.900 -7.792 1.00 81.75 80 LYS A O 1
ATOM 621 N N . LEU A 1 81 ? 2.960 -6.176 -6.930 1.00 77.81 81 LEU A N 1
ATOM 622 C CA . LEU A 1 81 ? 1.855 -6.969 -6.412 1.00 77.81 81 LEU A CA 1
ATOM 623 C C . LEU A 1 81 ? 1.107 -7.575 -7.592 1.00 77.81 81 LEU A C 1
ATOM 625 O O . LEU A 1 81 ? 0.707 -6.863 -8.507 1.00 77.81 81 LEU A O 1
ATOM 629 N N . THR A 1 82 ? 0.953 -8.892 -7.571 1.00 75.62 82 THR A N 1
ATOM 630 C CA . THR A 1 82 ? 0.191 -9.615 -8.600 1.00 75.62 82 THR A CA 1
ATOM 631 C C . THR A 1 82 ? -1.238 -9.886 -8.138 1.00 75.62 82 THR A C 1
ATOM 633 O O . THR A 1 82 ? -2.145 -10.017 -8.953 1.00 75.62 82 THR A O 1
ATOM 636 N N . GLU A 1 83 ? -1.441 -9.911 -6.823 1.00 78.25 83 GLU A N 1
ATOM 637 C CA . GLU A 1 83 ? -2.714 -10.173 -6.172 1.00 78.25 83 GLU A CA 1
ATOM 638 C C . GLU A 1 83 ? -2.896 -9.266 -4.955 1.00 78.25 83 GLU A C 1
ATOM 640 O O . GLU A 1 83 ? -1.931 -8.780 -4.354 1.00 78.25 83 GLU A O 1
ATOM 645 N N . LEU A 1 84 ? -4.161 -9.016 -4.622 1.00 76.19 84 LEU A N 1
ATOM 646 C CA . LEU A 1 84 ? -4.544 -8.380 -3.372 1.00 76.19 84 LEU A CA 1
ATOM 647 C C . LEU A 1 84 ? -5.042 -9.481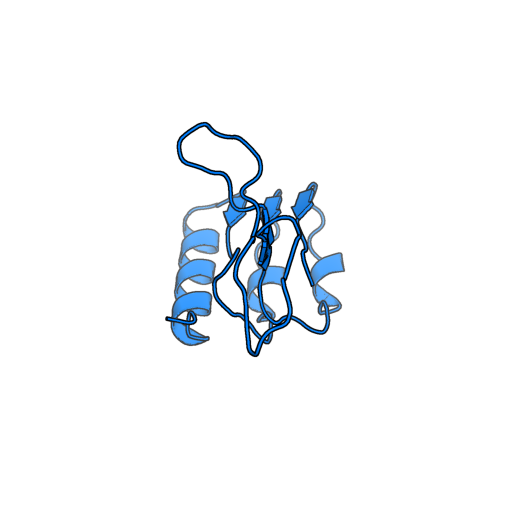 -2.439 1.00 76.19 84 LEU A C 1
ATOM 649 O O . LEU A 1 84 ? -5.893 -10.266 -2.853 1.00 76.19 84 LEU A O 1
ATOM 653 N N . PRO A 1 85 ? -4.542 -9.547 -1.204 1.00 78.56 85 PRO A N 1
ATOM 654 C CA . PRO A 1 85 ? -4.976 -10.560 -0.258 1.00 78.56 85 PRO A CA 1
ATOM 655 C C . PRO A 1 85 ? -6.389 -10.284 0.272 1.00 78.56 85 PRO A C 1
ATOM 657 O O . PRO A 1 85 ? -6.797 -9.132 0.436 1.00 78.56 85 PRO A O 1
ATOM 660 N N . ASP A 1 86 ? -7.118 -11.349 0.604 1.00 78.56 86 ASP A N 1
ATOM 661 C CA . ASP A 1 86 ? -8.521 -11.275 1.033 1.00 78.56 86 ASP A CA 1
ATOM 662 C C . ASP A 1 86 ? -8.726 -10.456 2.313 1.00 78.56 86 ASP A C 1
ATOM 664 O O . ASP A 1 86 ? -9.752 -9.803 2.475 1.00 78.56 86 ASP A O 1
ATOM 668 N N . TRP A 1 87 ? -7.737 -10.409 3.215 1.00 80.56 87 TRP A N 1
ATOM 669 C CA . TRP A 1 87 ? -7.835 -9.621 4.451 1.00 80.56 87 TRP A CA 1
ATOM 670 C C . TRP A 1 87 ? -8.007 -8.117 4.199 1.00 80.56 87 TRP A C 1
ATOM 672 O O . TRP A 1 87 ? -8.419 -7.395 5.107 1.00 80.56 87 TRP A O 1
ATOM 682 N N . LEU A 1 88 ? -7.741 -7.623 2.984 1.00 76.38 88 LEU A N 1
ATOM 683 C CA . LEU A 1 88 ? -7.971 -6.226 2.624 1.00 76.38 88 LEU A CA 1
ATOM 684 C C . LEU A 1 88 ? -9.455 -5.842 2.762 1.00 76.38 88 LEU A C 1
ATOM 686 O O . LEU A 1 88 ? -9.770 -4.694 3.068 1.00 76.38 88 LEU A O 1
ATOM 690 N N . THR A 1 89 ? -10.371 -6.807 2.609 1.00 72.62 89 THR A N 1
ATOM 691 C CA . THR A 1 89 ? -11.812 -6.597 2.827 1.00 72.62 89 THR A CA 1
ATOM 692 C C . THR A 1 89 ? -12.169 -6.409 4.300 1.00 72.62 89 THR A C 1
ATOM 694 O O . THR A 1 89 ? -13.267 -5.958 4.610 1.00 72.62 89 THR A O 1
ATOM 697 N N . ASN A 1 90 ? -11.263 -6.767 5.212 1.00 77.94 90 ASN A N 1
ATOM 698 C CA . ASN A 1 90 ? -11.460 -6.673 6.655 1.00 77.94 90 ASN A CA 1
ATOM 699 C C . ASN A 1 90 ? -11.171 -5.260 7.196 1.00 77.94 90 ASN A C 1
ATOM 701 O O . ASN A 1 90 ? -11.479 -4.953 8.347 1.00 77.94 90 ASN A O 1
ATOM 705 N N . LEU A 1 91 ? -10.586 -4.383 6.371 1.00 80.12 91 LEU A N 1
ATOM 706 C CA . LEU A 1 91 ? -10.332 -2.988 6.710 1.00 80.12 91 LEU A CA 1
ATOM 707 C C . LEU A 1 91 ? -11.615 -2.160 6.568 1.00 80.12 91 LEU A C 1
ATOM 709 O O . LEU A 1 91 ? -11.808 -1.428 5.601 1.00 80.12 91 LEU A O 1
ATOM 713 N N . SER A 1 92 ? -12.495 -2.259 7.564 1.00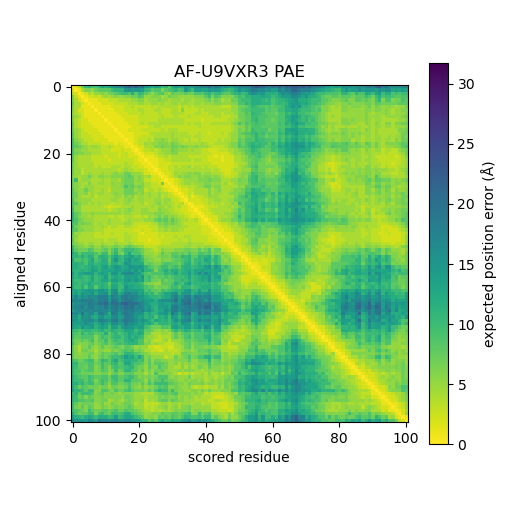 78.94 92 SER A N 1
ATOM 714 C CA . SER A 1 92 ? -13.815 -1.609 7.568 1.00 78.94 92 SER A CA 1
ATOM 715 C C . SER A 1 92 ? -13.772 -0.082 7.428 1.00 78.94 92 SER A C 1
ATOM 717 O O . SER A 1 92 ? -14.744 0.517 6.973 1.00 78.94 92 SER A O 1
ATOM 719 N N . ASN A 1 93 ? -12.669 0.558 7.830 1.00 84.12 93 ASN A N 1
ATOM 720 C CA . ASN A 1 93 ? -12.495 2.011 7.740 1.00 84.12 93 ASN A CA 1
ATOM 721 C C . ASN A 1 93 ? -11.768 2.466 6.469 1.00 84.12 93 ASN A C 1
ATOM 723 O O . ASN A 1 93 ? -11.665 3.674 6.243 1.00 84.12 93 ASN A O 1
ATOM 727 N N . LEU A 1 94 ? -11.300 1.544 5.620 1.00 83.94 94 LEU A N 1
ATOM 728 C CA . LEU A 1 94 ? -10.567 1.895 4.411 1.00 83.94 94 LEU A CA 1
ATOM 729 C C . LEU A 1 94 ? -11.509 2.548 3.396 1.00 83.94 94 LEU A C 1
ATOM 731 O O . LEU A 1 94 ? -12.374 1.911 2.799 1.00 83.94 94 LEU A O 1
ATOM 735 N N . ARG A 1 95 ? -11.328 3.851 3.189 1.00 85.50 95 ARG A N 1
ATOM 736 C CA . ARG A 1 95 ? -12.123 4.669 2.265 1.00 85.50 95 ARG A CA 1
ATOM 737 C C . ARG A 1 95 ? -11.441 4.846 0.918 1.00 85.50 95 ARG A C 1
ATOM 739 O O . ARG A 1 95 ? -12.125 5.011 -0.086 1.00 85.50 95 ARG A O 1
ATOM 746 N N . HIS A 1 96 ? -10.109 4.856 0.895 1.00 85.44 96 HIS A N 1
ATOM 747 C CA . HIS A 1 96 ? -9.334 5.018 -0.331 1.00 85.44 96 HIS A CA 1
ATOM 748 C C . HIS A 1 96 ? -8.278 3.928 -0.452 1.00 85.44 96 HIS A C 1
ATOM 750 O O . HIS A 1 96 ? -7.388 3.803 0.386 1.00 85.44 96 HIS A O 1
ATOM 756 N N . LEU A 1 97 ? -8.348 3.192 -1.556 1.00 82.94 97 LEU A N 1
ATOM 757 C CA . LEU A 1 97 ? -7.351 2.211 -1.948 1.00 82.94 97 LEU A CA 1
ATOM 758 C C . LEU A 1 97 ? -6.768 2.621 -3.301 1.00 82.94 97 LEU A C 1
ATOM 760 O O . LEU A 1 97 ? -7.423 2.516 -4.336 1.00 82.94 97 LEU A O 1
ATOM 764 N N . GLY A 1 98 ? -5.531 3.109 -3.287 1.00 78.12 98 GLY A N 1
ATOM 765 C CA . GLY A 1 98 ? -4.776 3.440 -4.489 1.00 78.12 98 GLY A CA 1
ATOM 76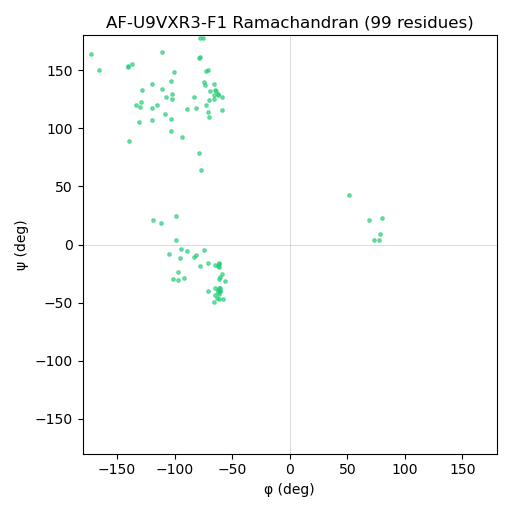6 C C . GLY A 1 98 ? -3.912 2.264 -4.914 1.00 78.12 98 GLY A C 1
ATOM 767 O O . GLY A 1 98 ? -2.779 2.146 -4.454 1.00 78.12 98 GLY A O 1
ATOM 768 N N . ILE A 1 99 ? -4.420 1.401 -5.792 1.00 75.19 99 ILE A N 1
ATOM 769 C CA . ILE A 1 99 ? -3.647 0.289 -6.363 1.00 75.19 99 ILE A CA 1
ATOM 770 C C . ILE A 1 99 ? -3.210 0.605 -7.792 1.00 75.19 99 ILE A C 1
ATOM 772 O O . ILE A 1 99 ? -3.947 1.183 -8.591 1.00 75.19 99 ILE A O 1
ATOM 776 N N . ARG A 1 100 ? -1.982 0.211 -8.113 1.00 67.06 100 ARG A N 1
ATOM 777 C CA . ARG A 1 100 ? -1.416 0.223 -9.464 1.00 67.06 100 ARG A CA 1
ATOM 778 C C . ARG A 1 100 ? -0.627 -1.078 -9.584 1.00 67.06 100 ARG A C 1
ATOM 780 O O . ARG A 1 100 ? 0.534 -1.118 -9.180 1.00 67.06 100 ARG A O 1
ATOM 787 N N . ILE A 1 101 ? -1.331 -2.118 -10.026 1.00 61.72 101 ILE A N 1
ATOM 788 C CA . ILE A 1 101 ? -0.828 -3.463 -10.339 1.00 61.72 101 ILE A CA 1
ATOM 789 C C . ILE A 1 101 ? -0.773 -3.657 -11.853 1.00 61.72 101 ILE A C 1
ATOM 791 O O . ILE A 1 101 ? -1.570 -2.978 -12.547 1.00 61.72 101 ILE A O 1
#